Protein AF-A0A2T6KPU6-F1 (afdb_monomer)

InterPro domains:
  IPR016181 Acyl-CoA N-acyltransferase [SSF55729] (35-115)
  IPR051908 Ribosomal-protein N-acetyltransferase [PTHR43441] (16-116)

Secondary structure (DSSP, 8-state):
--EE-TTS-EE----TT---PPPPPS--EE-SSEEEEE--GGGHHHHHHHHTT-TT-GGGTT-SS---SSHHHHHHHHHHHHT-SS-EEEEEEETTTTEEEEEEEE-S-BGGGTB-

Structure (mmCIF, N/CA/C/O backbone):
data_AF-A0A2T6KPU6-F1
#
_entry.id   AF-A0A2T6KPU6-F1
#
loop_
_atom_site.group_PDB
_atom_site.id
_atom_site.type_symbol
_atom_site.label_atom_id
_atom_site.label_alt_id
_atom_site.label_comp_id
_atom_site.label_asym_id
_atom_site.label_entity_id
_atom_site.label_seq_id
_atom_site.pdbx_PDB_ins_code
_atom_site.Cartn_x
_atom_site.Cartn_y
_atom_site.Cartn_z
_atom_site.occupancy
_atom_site.B_iso_or_equiv
_atom_site.auth_seq_id
_atom_site.auth_comp_id
_atom_site.auth_asym_id
_atom_site.auth_atom_id
_atom_site.pdbx_PDB_model_num
ATOM 1 N N . MET A 1 1 ? 34.411 -6.968 -26.915 1.00 72.06 1 MET A N 1
ATOM 2 C CA . MET A 1 1 ? 35.001 -5.615 -27.021 1.00 72.06 1 MET A CA 1
ATOM 3 C C . MET A 1 1 ? 34.276 -4.695 -26.055 1.00 72.06 1 MET A C 1
ATOM 5 O O . MET A 1 1 ? 33.052 -4.666 -26.085 1.00 72.06 1 MET A O 1
ATOM 9 N N . THR A 1 2 ? 35.011 -4.000 -25.190 1.00 83.81 2 THR A N 1
ATOM 10 C CA . THR A 1 2 ? 34.462 -3.014 -24.245 1.00 83.81 2 THR A CA 1
ATOM 11 C C . THR A 1 2 ? 33.993 -1.780 -25.013 1.00 83.81 2 THR A C 1
ATOM 13 O O . THR A 1 2 ? 34.743 -1.245 -25.828 1.00 83.81 2 THR A O 1
ATOM 16 N N . ARG A 1 3 ? 32.748 -1.348 -24.797 1.00 90.94 3 ARG A N 1
ATOM 17 C CA . ARG A 1 3 ? 32.214 -0.099 -25.363 1.00 90.94 3 ARG A CA 1
ATOM 18 C C . ARG A 1 3 ? 32.484 1.045 -24.389 1.00 90.94 3 ARG A C 1
ATOM 20 O O . ARG A 1 3 ? 32.644 0.790 -23.202 1.00 90.94 3 ARG A O 1
ATOM 27 N N . TYR A 1 4 ? 32.500 2.286 -24.870 1.00 94.50 4 TYR A N 1
ATOM 28 C CA . TYR A 1 4 ? 32.707 3.474 -24.036 1.00 94.50 4 TYR A CA 1
ATOM 29 C C . TYR A 1 4 ? 31.602 4.511 -24.273 1.00 94.50 4 TYR A C 1
ATOM 31 O O . TYR A 1 4 ? 31.092 4.624 -25.390 1.00 94.50 4 TYR A O 1
ATOM 39 N N . ASN A 1 5 ? 31.205 5.245 -23.231 1.00 93.44 5 ASN A N 1
ATOM 40 C CA . ASN A 1 5 ? 30.281 6.378 -23.355 1.00 93.44 5 ASN A CA 1
ATOM 41 C C . ASN A 1 5 ? 31.001 7.649 -23.858 1.00 93.44 5 ASN A C 1
ATOM 43 O O . ASN A 1 5 ? 32.206 7.639 -24.116 1.00 93.44 5 ASN A O 1
ATOM 47 N N . ARG A 1 6 ? 30.272 8.768 -23.992 1.00 95.56 6 ARG A N 1
ATOM 48 C CA . ARG A 1 6 ? 30.829 10.049 -24.482 1.00 95.56 6 ARG A CA 1
ATOM 49 C C . ARG A 1 6 ? 31.923 10.626 -23.575 1.00 95.56 6 ARG A C 1
ATOM 51 O O . ARG A 1 6 ? 32.713 11.440 -24.031 1.00 95.56 6 ARG A O 1
ATOM 58 N N . GLN A 1 7 ? 31.962 10.207 -22.315 1.00 96.44 7 GLN A N 1
ATOM 59 C CA . GLN A 1 7 ? 32.941 10.605 -21.310 1.00 96.44 7 GLN A CA 1
ATOM 60 C C . GLN A 1 7 ? 34.158 9.663 -21.263 1.00 96.44 7 GLN A C 1
ATOM 62 O O . GLN A 1 7 ? 35.013 9.819 -20.398 1.00 96.44 7 GLN A O 1
ATOM 67 N N . GLY A 1 8 ? 34.247 8.672 -22.159 1.00 95.44 8 GLY A N 1
ATOM 68 C CA . GLY A 1 8 ? 35.358 7.718 -22.192 1.00 95.44 8 GLY A CA 1
ATOM 69 C C . GLY A 1 8 ? 35.313 6.665 -21.080 1.00 95.44 8 GLY A C 1
ATOM 70 O O . GLY A 1 8 ? 36.333 6.045 -20.790 1.00 95.44 8 GLY A O 1
ATOM 71 N N . GLN A 1 9 ? 34.154 6.435 -20.456 1.00 96.75 9 GLN A N 1
ATOM 72 C CA . GLN A 1 9 ? 33.981 5.420 -19.411 1.00 96.75 9 GLN A CA 1
ATOM 73 C C . GLN A 1 9 ? 33.499 4.097 -20.021 1.00 96.75 9 GLN A C 1
ATOM 75 O O . GLN A 1 9 ? 32.643 4.135 -20.912 1.00 96.75 9 GLN A O 1
ATOM 80 N N . PRO A 1 10 ? 34.014 2.936 -19.573 1.00 95.69 10 PRO A N 1
ATOM 81 C CA . PRO A 1 10 ? 33.589 1.647 -20.100 1.00 95.69 10 PRO A CA 1
ATOM 82 C C . PRO A 1 10 ? 32.119 1.385 -19.756 1.00 95.69 10 PRO A C 1
ATOM 84 O O . PRO A 1 10 ? 31.690 1.586 -18.623 1.00 95.69 10 PRO A O 1
ATOM 87 N N . ILE A 1 11 ? 31.352 0.913 -20.734 1.00 92.69 11 ILE A N 1
ATOM 88 C CA . ILE A 1 11 ? 29.950 0.519 -20.585 1.00 92.69 11 ILE A CA 1
ATOM 89 C C . ILE A 1 11 ? 29.762 -0.942 -20.989 1.00 92.69 11 ILE A C 1
ATOM 91 O O . ILE A 1 11 ? 30.489 -1.480 -21.833 1.00 92.69 11 ILE A O 1
ATOM 95 N N . GLY A 1 12 ? 28.771 -1.577 -20.363 1.00 90.69 12 GLY A N 1
ATOM 96 C CA . GLY A 1 12 ? 28.431 -2.972 -20.604 1.00 90.69 12 GLY A CA 1
ATOM 97 C C . GLY A 1 12 ? 27.907 -3.243 -22.021 1.00 90.69 12 GLY A C 1
ATOM 98 O O . GLY A 1 12 ? 27.702 -2.322 -22.824 1.00 90.69 12 GLY A O 1
ATOM 99 N N . PRO A 1 13 ? 27.686 -4.526 -22.348 1.00 90.69 13 PRO A N 1
ATOM 100 C CA . PRO A 1 13 ? 27.016 -4.921 -23.580 1.00 90.69 13 PRO A CA 1
ATOM 101 C C . PRO A 1 13 ? 25.655 -4.231 -23.725 1.00 90.69 13 PRO A C 1
ATOM 103 O O . PRO A 1 13 ? 24.972 -3.967 -22.738 1.00 90.69 13 PRO A O 1
ATOM 106 N N . ALA A 1 14 ? 25.251 -3.945 -24.963 1.00 89.25 14 ALA A N 1
ATOM 107 C CA . ALA A 1 14 ? 23.901 -3.457 -25.215 1.00 89.25 14 ALA A CA 1
ATOM 108 C C . ALA A 1 14 ? 22.881 -4.568 -24.928 1.00 89.25 14 ALA A C 1
ATOM 110 O O . ALA A 1 14 ? 23.085 -5.708 -25.347 1.00 89.25 14 ALA A O 1
ATOM 111 N N . VAL A 1 15 ? 21.767 -4.218 -24.286 1.00 90.06 15 VAL A N 1
ATOM 112 C CA . VAL A 1 15 ? 20.594 -5.095 -24.202 1.00 90.06 15 VAL A CA 1
ATOM 113 C C . VA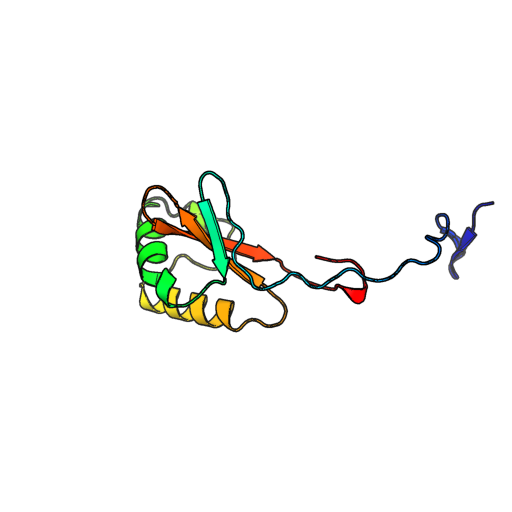L A 1 15 ? 19.796 -4.898 -25.489 1.00 90.06 15 VAL A C 1
ATOM 115 O O . VAL A 1 15 ? 19.047 -3.933 -25.636 1.00 90.06 15 VAL A O 1
ATOM 118 N N . ALA A 1 16 ? 20.056 -5.749 -26.482 1.00 92.06 16 ALA A N 1
ATOM 119 C CA . ALA A 1 16 ? 19.397 -5.654 -27.780 1.00 92.06 16 ALA A CA 1
ATOM 120 C C . ALA A 1 16 ? 17.882 -5.862 -27.635 1.00 92.06 16 ALA A C 1
ATOM 122 O O . ALA A 1 16 ? 17.448 -6.734 -26.888 1.00 92.06 16 ALA A O 1
ATOM 123 N N . ASN A 1 17 ? 17.098 -5.074 -28.377 1.00 92.69 17 ASN A N 1
ATOM 124 C CA . ASN A 1 17 ? 15.630 -5.107 -28.373 1.00 92.69 17 ASN A CA 1
ATOM 125 C C . ASN A 1 17 ? 14.989 -4.864 -26.994 1.00 92.69 17 ASN A C 1
ATOM 127 O O . ASN A 1 17 ? 13.860 -5.289 -26.769 1.00 92.69 17 ASN A O 1
ATOM 131 N N . TRP A 1 18 ? 15.694 -4.192 -26.077 1.00 92.75 18 TRP A N 1
ATOM 132 C CA . TRP A 1 18 ? 15.093 -3.754 -24.821 1.00 92.75 18 TRP A CA 1
ATOM 133 C C . TRP A 1 18 ? 13.934 -2.787 -25.083 1.00 92.75 18 TRP A C 1
ATOM 135 O O . TRP A 1 18 ? 14.076 -1.823 -25.840 1.00 92.75 18 TRP A O 1
ATOM 145 N N . SER A 1 19 ? 12.819 -3.030 -24.407 1.00 92.62 19 SER A N 1
ATOM 146 C CA . SER A 1 19 ? 11.674 -2.133 -24.298 1.00 92.62 19 SER A CA 1
ATOM 147 C C . SER A 1 19 ? 11.318 -1.963 -22.824 1.00 92.62 19 SER A C 1
ATOM 149 O O . SER A 1 19 ? 11.773 -2.740 -21.986 1.00 92.62 19 SER A O 1
ATOM 151 N N . GLY A 1 20 ? 10.487 -0.971 -22.507 1.00 93.69 20 GLY A N 1
ATOM 152 C CA . GLY A 1 20 ? 9.885 -0.855 -21.180 1.00 93.69 20 GLY A CA 1
ATOM 153 C C . GLY A 1 20 ? 9.081 -2.100 -20.775 1.00 93.69 20 GLY A C 1
ATOM 154 O O . GLY A 1 20 ? 8.914 -3.044 -21.554 1.00 93.69 20 GLY A O 1
ATOM 155 N N . CYS A 1 21 ? 8.573 -2.092 -19.549 1.00 93.88 21 CYS A N 1
ATOM 156 C CA . CYS A 1 21 ? 7.708 -3.133 -19.011 1.00 93.88 21 CYS A CA 1
ATOM 157 C C . CYS A 1 21 ? 6.227 -2.738 -19.090 1.00 93.88 21 CYS A C 1
ATOM 159 O O . CYS A 1 21 ? 5.870 -1.591 -19.363 1.00 93.88 21 CYS A O 1
ATOM 161 N N . GLU A 1 22 ? 5.356 -3.706 -18.821 1.00 92.44 22 GLU A N 1
ATOM 162 C CA . GLU A 1 22 ? 3.925 -3.453 -18.681 1.00 92.44 22 GLU A CA 1
ATOM 163 C C . GLU A 1 22 ? 3.627 -2.650 -17.406 1.00 92.44 22 GLU A C 1
ATOM 165 O O . GLU A 1 22 ? 4.348 -2.727 -16.408 1.00 92.44 22 GLU A O 1
ATOM 170 N N . THR A 1 23 ? 2.544 -1.873 -17.438 1.00 89.44 23 THR A N 1
ATOM 171 C CA . THR A 1 23 ? 2.020 -1.186 -16.254 1.00 89.44 23 THR A CA 1
ATOM 172 C C . THR A 1 23 ? 1.410 -2.193 -15.288 1.00 89.44 23 THR A C 1
ATOM 174 O O . THR A 1 23 ? 0.666 -3.079 -15.711 1.00 89.44 23 THR A O 1
ATOM 177 N N . ILE A 1 24 ? 1.628 -2.003 -13.987 1.00 90.06 24 ILE A N 1
ATOM 178 C CA . ILE A 1 24 ? 0.969 -2.819 -12.964 1.00 90.06 24 ILE A CA 1
ATOM 179 C C . ILE A 1 24 ? -0.546 -2.541 -12.983 1.00 90.06 24 ILE A C 1
ATOM 181 O O . ILE A 1 24 ? -0.955 -1.378 -12.891 1.00 90.06 24 ILE A O 1
ATOM 185 N N . PRO A 1 25 ? -1.402 -3.573 -13.083 1.00 91.31 25 PRO A N 1
ATOM 186 C CA . PRO A 1 25 ? -2.845 -3.385 -13.063 1.00 91.31 25 PRO A CA 1
ATOM 187 C C . PRO A 1 25 ? -3.354 -3.036 -11.656 1.00 91.31 25 PRO A C 1
ATOM 189 O O . PRO A 1 25 ? -2.917 -3.598 -10.651 1.00 91.31 25 PRO A O 1
ATOM 192 N N . ARG A 1 26 ? -4.363 -2.157 -11.583 1.00 92.56 26 ARG A N 1
ATOM 193 C CA . ARG A 1 26 ? -5.134 -1.875 -10.356 1.00 92.56 26 ARG A CA 1
ATOM 194 C C . ARG A 1 26 ? -6.182 -2.968 -10.110 1.00 92.56 26 ARG A C 1
ATOM 196 O O . ARG A 1 26 ? -7.381 -2.713 -10.162 1.00 92.56 26 ARG A O 1
ATOM 203 N N . THR A 1 27 ? -5.741 -4.205 -9.894 1.00 95.50 27 THR A N 1
ATOM 204 C CA . THR A 1 27 ? -6.633 -5.363 -9.706 1.00 95.50 27 THR A CA 1
ATOM 205 C C . THR A 1 27 ? -6.288 -6.157 -8.450 1.00 95.50 27 THR A C 1
ATOM 207 O O . THR A 1 27 ? -5.112 -6.228 -8.095 1.00 95.50 27 THR A O 1
ATOM 210 N N . PRO A 1 28 ? -7.272 -6.810 -7.803 1.00 97.75 28 PRO A N 1
ATOM 211 C CA . PRO A 1 28 ? -7.020 -7.669 -6.651 1.00 97.75 28 PRO A CA 1
ATOM 212 C C . PRO A 1 28 ? -6.009 -8.788 -6.929 1.00 97.75 28 PRO A C 1
ATOM 214 O O . PRO A 1 28 ? -6.153 -9.545 -7.889 1.00 97.75 28 PRO A O 1
ATOM 217 N N . MET A 1 29 ? -5.044 -8.950 -6.028 1.00 97.69 29 MET A N 1
ATOM 218 C CA . MET A 1 29 ? -4.138 -10.093 -5.959 1.00 97.69 29 MET A CA 1
ATOM 219 C C . MET A 1 29 ? -4.631 -11.047 -4.871 1.00 97.69 29 MET A C 1
ATOM 221 O O . MET A 1 29 ? -4.723 -10.669 -3.702 1.00 97.69 29 MET A O 1
ATOM 225 N N . ARG A 1 30 ? -4.973 -12.284 -5.250 1.00 98.19 30 ARG A N 1
ATOM 226 C CA . ARG A 1 30 ? -5.548 -13.268 -4.326 1.00 98.19 30 ARG A CA 1
ATOM 227 C C . ARG A 1 30 ? -4.474 -14.198 -3.769 1.00 98.19 30 ARG A C 1
ATOM 229 O O . ARG A 1 30 ? -3.875 -14.959 -4.525 1.00 98.19 30 ARG A O 1
ATOM 236 N N . GLY A 1 31 ? -4.229 -14.133 -2.462 1.00 97.56 31 GLY A N 1
ATOM 237 C CA . GLY A 1 31 ? -3.195 -14.922 -1.785 1.00 97.56 31 GLY A CA 1
ATOM 238 C C . GLY A 1 31 ? -3.753 -16.118 -1.013 1.00 97.56 31 GLY A C 1
ATOM 239 O O . GLY A 1 31 ? -4.945 -16.408 -1.046 1.00 97.56 31 GLY A O 1
ATOM 240 N N . ALA A 1 32 ? -2.893 -16.846 -0.300 1.00 97.94 32 ALA A N 1
ATOM 241 C CA . ALA A 1 32 ? -3.332 -17.952 0.561 1.00 97.94 32 ALA A CA 1
ATOM 242 C C . ALA A 1 32 ? -3.843 -17.472 1.932 1.00 97.94 32 ALA A C 1
ATOM 244 O O . ALA A 1 32 ? -4.773 -18.058 2.474 1.00 97.94 32 ALA A O 1
ATOM 245 N N . ILE A 1 33 ? -3.236 -16.411 2.474 1.00 97.94 33 ILE A N 1
ATOM 246 C CA . ILE A 1 33 ? -3.471 -15.921 3.846 1.00 97.94 33 ILE A CA 1
ATOM 247 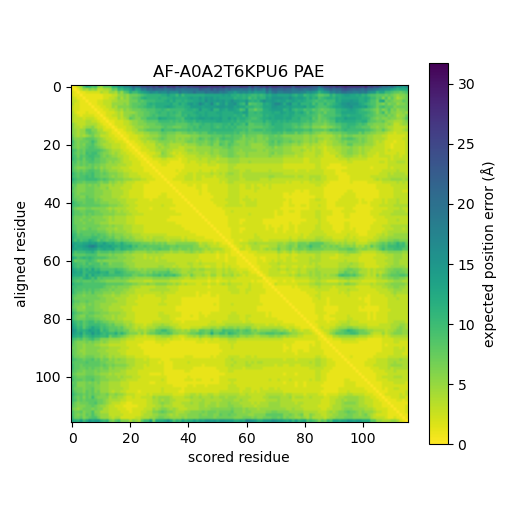C C . ILE A 1 33 ? -4.133 -14.539 3.837 1.00 97.94 33 ILE A C 1
ATOM 249 O O . ILE A 1 33 ? -5.005 -14.261 4.650 1.00 97.94 33 ILE A O 1
ATOM 253 N N . CYS A 1 34 ? -3.759 -13.692 2.885 1.00 98.19 34 CYS A N 1
ATOM 254 C CA . CYS A 1 34 ? -4.356 -12.385 2.676 1.00 98.19 34 CYS A CA 1
ATOM 255 C C . CYS A 1 34 ? -4.663 -12.179 1.194 1.00 98.19 34 CYS A C 1
ATOM 257 O O . CYS A 1 34 ? -4.103 -12.861 0.331 1.00 98.19 34 CYS A O 1
ATOM 259 N N . ASP A 1 35 ? -5.544 -11.230 0.916 1.00 98.56 35 ASP A N 1
ATOM 260 C CA . ASP A 1 35 ? -5.702 -10.641 -0.405 1.00 98.56 35 ASP A CA 1
ATOM 261 C C . ASP A 1 35 ? -5.141 -9.220 -0.391 1.00 98.56 35 ASP A C 1
ATOM 263 O O . ASP A 1 35 ? -5.173 -8.532 0.626 1.00 98.56 35 ASP A O 1
ATOM 267 N N . VAL A 1 36 ? -4.613 -8.775 -1.526 1.00 98.31 36 VAL A N 1
ATOM 268 C CA . VAL A 1 36 ? -4.133 -7.405 -1.702 1.00 98.31 36 VAL A CA 1
ATOM 269 C C . VAL A 1 36 ? -5.025 -6.749 -2.742 1.00 98.31 36 VAL A C 1
ATOM 271 O O . VAL A 1 36 ? -4.999 -7.121 -3.915 1.00 98.31 36 VAL A O 1
ATOM 274 N N . VAL A 1 37 ? -5.874 -5.827 -2.303 1.00 98.38 37 VAL A N 1
ATOM 275 C CA . VAL A 1 37 ? -6.934 -5.219 -3.124 1.00 98.38 37 VAL A CA 1
ATOM 276 C C . VAL A 1 37 ? -6.670 -3.727 -3.307 1.00 98.38 37 VAL A C 1
ATOM 278 O O . VAL A 1 37 ? -6.015 -3.140 -2.446 1.00 98.38 37 VAL A O 1
ATOM 281 N N . PRO A 1 38 ? -7.114 -3.099 -4.414 1.00 97.69 38 PRO A N 1
ATOM 282 C CA . PRO A 1 38 ? -6.984 -1.653 -4.582 1.00 97.69 38 PRO A CA 1
ATOM 283 C C . PRO A 1 38 ? -7.471 -0.909 -3.337 1.00 97.69 38 PRO A C 1
ATOM 285 O O . PRO A 1 38 ? -8.502 -1.264 -2.769 1.00 97.69 38 PRO A O 1
ATOM 288 N N . LEU A 1 39 ? -6.691 0.063 -2.866 1.00 98.38 39 LEU A N 1
ATOM 289 C CA . LEU A 1 39 ? -7.056 0.824 -1.679 1.00 98.38 39 LEU A CA 1
ATOM 290 C C . LEU A 1 39 ? -8.264 1.723 -1.993 1.00 98.38 39 LEU A C 1
ATOM 292 O O . LEU A 1 39 ? -8.281 2.412 -3.007 1.00 98.38 39 LEU A O 1
ATOM 296 N N . GLU A 1 40 ? -9.243 1.737 -1.094 1.00 97.44 40 GLU A N 1
ATOM 297 C CA . GLU A 1 40 ? -10.477 2.515 -1.173 1.00 97.44 40 GLU A CA 1
ATOM 298 C C . GLU A 1 40 ? -10.792 3.104 0.217 1.00 97.44 40 GLU A C 1
ATOM 300 O O . GLU A 1 40 ? -10.418 2.491 1.225 1.00 97.44 40 GLU A O 1
ATOM 305 N N . PRO A 1 41 ? -11.508 4.245 0.304 1.00 97.62 41 PRO A N 1
ATOM 306 C CA . PRO A 1 41 ? -11.894 4.869 1.579 1.00 97.62 41 PRO A CA 1
ATOM 307 C C . PRO A 1 41 ? -12.718 3.964 2.505 1.00 97.62 41 PRO A C 1
ATOM 309 O O . PRO A 1 41 ? -12.697 4.122 3.721 1.00 97.62 41 PRO A O 1
ATOM 312 N N . SER A 1 42 ? -13.420 2.975 1.948 1.00 97.50 42 SER A N 1
ATOM 313 C CA . SER A 1 42 ? -14.172 1.970 2.711 1.00 97.50 42 SER A CA 1
ATOM 314 C C . SER A 1 42 ? -13.292 1.137 3.655 1.00 97.50 42 SER A C 1
ATOM 316 O O . SER A 1 42 ? -13.797 0.614 4.644 1.00 97.50 42 SER A O 1
ATOM 318 N N . HIS A 1 43 ? -11.982 1.042 3.403 1.00 98.38 43 HIS A N 1
ATOM 319 C CA . HIS A 1 43 ? -11.049 0.296 4.253 1.00 98.38 43 HIS A CA 1
ATOM 320 C C . HIS A 1 43 ? -10.606 1.066 5.506 1.00 98.38 43 HIS A C 1
ATOM 322 O O . HIS A 1 43 ? -9.948 0.494 6.375 1.00 98.38 43 HIS A O 1
ATOM 328 N N . SER A 1 44 ? -10.907 2.363 5.609 1.00 97.94 44 SER A N 1
ATOM 329 C CA . SER A 1 44 ? -10.352 3.224 6.657 1.00 97.94 44 SER A CA 1
ATOM 330 C C . SER A 1 44 ? -10.761 2.812 8.069 1.00 97.94 44 SER A C 1
ATOM 332 O O . SER A 1 44 ? -9.953 2.944 8.985 1.00 97.94 44 SER A O 1
ATOM 334 N N . ASP A 1 45 ? -11.963 2.274 8.256 1.00 98.06 45 ASP A N 1
ATOM 335 C CA . ASP A 1 45 ? -12.467 1.860 9.570 1.00 98.06 45 ASP A CA 1
ATOM 336 C C . ASP A 1 45 ? -11.662 0.682 10.127 1.00 98.06 45 ASP A C 1
ATOM 338 O O . ASP A 1 45 ? -11.167 0.729 11.258 1.00 98.06 45 ASP A O 1
ATOM 342 N N . ASP A 1 46 ? -11.468 -0.345 9.300 1.00 98.50 46 ASP A N 1
ATOM 343 C CA . ASP A 1 46 ? -10.669 -1.517 9.647 1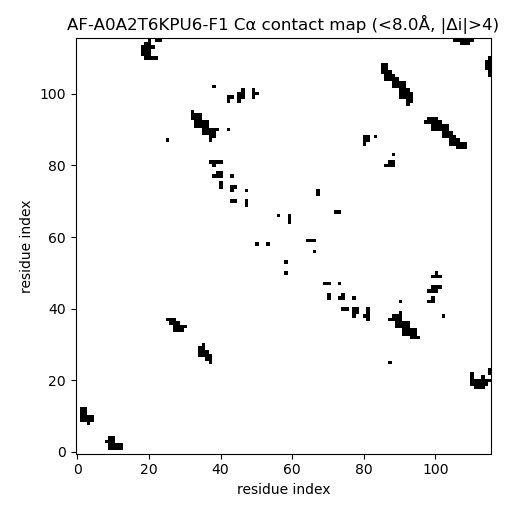.00 98.50 46 ASP A CA 1
ATOM 344 C C . ASP A 1 46 ? -9.199 -1.146 9.855 1.00 98.50 46 ASP A C 1
ATOM 346 O O . ASP A 1 46 ? -8.596 -1.556 10.849 1.00 98.50 46 ASP A O 1
ATOM 350 N N . LEU A 1 47 ? -8.638 -0.308 8.975 1.00 98.25 47 LEU A N 1
ATOM 351 C CA . LEU A 1 47 ? -7.257 0.158 9.092 1.00 98.25 47 LEU A CA 1
ATOM 352 C C . LEU A 1 47 ? -7.040 0.970 10.373 1.00 98.25 47 LEU A C 1
ATOM 354 O O . LEU A 1 47 ? -6.035 0.779 11.057 1.00 98.25 47 LEU A O 1
ATOM 358 N N . PHE A 1 48 ? -7.980 1.848 10.733 1.00 97.56 48 PHE A N 1
ATOM 359 C CA . PHE A 1 48 ? -7.891 2.629 11.965 1.00 97.56 48 PHE A CA 1
ATOM 360 C C . PHE A 1 48 ? -7.919 1.716 13.193 1.00 97.56 48 PHE A C 1
ATOM 362 O O . PHE A 1 48 ? -7.087 1.861 14.091 1.00 97.56 48 PHE A O 1
ATOM 369 N N . ALA A 1 49 ? -8.827 0.735 13.207 1.00 97.12 49 ALA A N 1
ATOM 370 C CA . ALA A 1 49 ? -8.900 -0.261 14.270 1.00 97.12 49 ALA A CA 1
ATOM 371 C C . ALA A 1 49 ? -7.622 -1.115 14.356 1.00 97.12 49 ALA A C 1
ATOM 373 O O . ALA A 1 49 ? -7.139 -1.375 15.457 1.00 97.12 49 ALA A O 1
ATOM 374 N N . ALA A 1 50 ? -7.048 -1.513 13.217 1.00 97.12 50 ALA A N 1
ATOM 375 C CA . ALA A 1 50 ? -5.806 -2.279 13.158 1.00 97.12 50 ALA A CA 1
ATOM 376 C C . ALA A 1 50 ? -4.610 -1.474 13.690 1.00 97.12 50 ALA A C 1
ATOM 378 O O . ALA A 1 50 ? -3.826 -1.983 14.489 1.00 97.12 50 ALA A O 1
ATOM 379 N N . TYR A 1 51 ? -4.485 -0.202 13.307 1.00 96.38 51 TYR A N 1
ATOM 380 C CA . TYR A 1 51 ? -3.391 0.661 13.758 1.00 96.38 51 TYR A CA 1
ATOM 381 C C . TYR A 1 51 ? -3.499 1.057 15.231 1.00 96.38 51 TYR A C 1
ATOM 383 O O . TYR A 1 51 ? -2.472 1.240 15.883 1.00 96.38 51 TYR A O 1
ATOM 391 N N . ALA A 1 52 ? -4.712 1.122 15.785 1.00 94.75 52 ALA A N 1
ATOM 392 C CA . ALA A 1 52 ? -4.925 1.367 17.209 1.00 94.75 52 ALA A CA 1
ATOM 393 C C . ALA A 1 52 ? -4.384 0.240 18.116 1.00 94.75 52 ALA A C 1
ATOM 395 O O . ALA A 1 52 ? -4.216 0.455 19.317 1.00 94.75 52 ALA A O 1
ATOM 396 N N . LEU A 1 53 ? -4.087 -0.947 17.564 1.00 94.44 53 LEU A N 1
ATOM 397 C CA . LEU A 1 53 ? -3.455 -2.041 18.311 1.00 94.44 53 LEU A CA 1
ATOM 398 C C . LEU A 1 53 ? -2.003 -1.724 18.703 1.00 94.44 53 LEU A C 1
ATOM 400 O O . LEU A 1 53 ? -1.498 -2.295 19.671 1.00 94.44 53 LEU A O 1
ATOM 404 N N . ASP A 1 54 ? -1.333 -0.810 17.993 1.00 93.62 54 ASP A N 1
ATOM 405 C CA . ASP A 1 54 ? -0.012 -0.322 18.385 1.00 93.62 54 ASP A CA 1
ATOM 406 C C . ASP A 1 54 ? -0.124 0.771 19.456 1.00 93.62 54 ASP A C 1
ATOM 408 O O . ASP A 1 54 ? -0.163 1.970 19.178 1.00 93.62 54 ASP A O 1
ATOM 412 N N . THR A 1 55 ? -0.106 0.354 20.720 1.00 90.94 55 THR A N 1
ATOM 413 C CA . THR A 1 55 ? -0.103 1.273 21.869 1.00 90.94 55 THR A CA 1
ATOM 414 C C . THR A 1 55 ? 1.249 1.953 22.102 1.00 90.94 55 THR A C 1
ATOM 416 O O . THR A 1 55 ? 1.335 2.908 22.873 1.00 90.94 55 THR A O 1
ATOM 419 N N . SER A 1 56 ? 2.312 1.476 21.447 1.00 91.75 56 SER A N 1
ATOM 420 C CA . SER A 1 56 ? 3.682 1.970 21.613 1.00 91.75 56 SER A CA 1
ATOM 421 C C . SER A 1 56 ? 4.082 3.033 20.587 1.00 91.75 56 SER A C 1
ATOM 423 O O . SER A 1 56 ? 5.136 3.650 20.736 1.00 91.75 56 SER A O 1
ATOM 425 N N . SER A 1 57 ? 3.250 3.257 19.561 1.00 86.88 57 SER A N 1
ATOM 426 C CA . SER A 1 57 ? 3.528 4.132 18.408 1.00 86.88 57 SER A CA 1
ATOM 427 C C . SER A 1 57 ? 4.774 3.742 17.595 1.00 86.88 57 SER A C 1
ATOM 429 O O . SER A 1 57 ? 5.262 4.532 16.782 1.00 86.88 57 SER A O 1
ATOM 431 N N . GLN A 1 58 ? 5.298 2.526 17.778 1.00 93.56 58 GLN A N 1
ATOM 432 C CA . GLN A 1 58 ? 6.481 2.043 17.066 1.00 93.56 58 GLN A CA 1
ATOM 433 C C . GLN A 1 58 ? 6.223 1.845 15.570 1.00 93.56 58 GLN A C 1
ATOM 435 O O . GLN A 1 58 ? 7.140 2.066 14.778 1.00 93.56 58 GLN A O 1
ATOM 440 N N . LEU A 1 59 ? 4.985 1.525 15.176 1.00 93.94 59 LEU A N 1
ATOM 441 C CA . LEU A 1 59 ? 4.564 1.342 13.783 1.00 93.94 59 LEU A CA 1
ATOM 442 C C . LEU A 1 59 ? 4.945 2.539 12.900 1.00 93.94 59 LEU A C 1
ATOM 444 O O . LEU A 1 59 ? 5.292 2.378 11.732 1.00 93.94 59 LEU A O 1
ATOM 448 N N . TRP A 1 60 ? 4.929 3.741 13.476 1.00 94.69 60 TRP A N 1
ATOM 449 C CA . TRP A 1 60 ? 5.121 4.997 12.754 1.00 94.69 60 TRP A CA 1
ATOM 450 C C . TRP A 1 60 ? 6.543 5.553 12.841 1.00 94.69 60 TRP A C 1
ATOM 452 O O . TRP A 1 60 ? 6.839 6.553 12.196 1.00 94.69 60 TRP A O 1
ATOM 462 N N . THR A 1 61 ? 7.447 4.905 13.586 1.00 96.19 61 THR A N 1
ATOM 463 C CA . THR A 1 61 ? 8.794 5.435 13.899 1.00 96.19 61 THR A CA 1
ATOM 464 C C . THR A 1 61 ? 9.603 5.817 12.654 1.00 96.19 61 THR A C 1
ATOM 466 O O . THR A 1 61 ? 10.384 6.766 12.691 1.00 96.19 61 THR A O 1
ATOM 469 N N . TYR A 1 62 ? 9.407 5.100 11.545 1.00 95.19 62 TYR A N 1
ATOM 470 C CA . TYR A 1 62 ? 10.121 5.326 10.284 1.00 95.19 62 TYR A CA 1
ATOM 471 C C . TYR A 1 62 ? 9.198 5.678 9.114 1.00 95.19 62 TYR A C 1
ATOM 473 O O . TYR A 1 62 ? 9.639 5.708 7.965 1.00 95.19 62 TYR A O 1
ATOM 481 N N . MET A 1 63 ? 7.921 5.941 9.390 1.00 93.62 63 MET A N 1
ATOM 482 C CA . MET A 1 63 ? 6.945 6.278 8.362 1.00 93.62 63 MET A CA 1
ATOM 483 C C . MET A 1 63 ? 6.896 7.791 8.157 1.00 93.62 63 MET A C 1
ATOM 485 O O . MET A 1 63 ? 6.949 8.576 9.096 1.00 93.62 63 MET A O 1
ATOM 489 N N . THR A 1 64 ? 6.770 8.219 6.901 1.00 89.69 64 THR A N 1
ATOM 490 C CA . THR A 1 64 ? 6.618 9.642 6.541 1.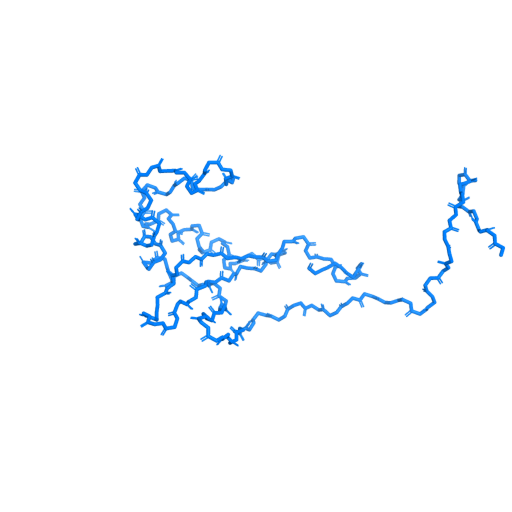00 89.69 64 THR A CA 1
ATOM 491 C C . THR A 1 64 ? 5.197 10.168 6.761 1.00 89.69 64 THR A C 1
ATOM 493 O O . THR A 1 64 ? 4.935 11.358 6.580 1.00 89.69 64 THR A O 1
ATOM 496 N N . L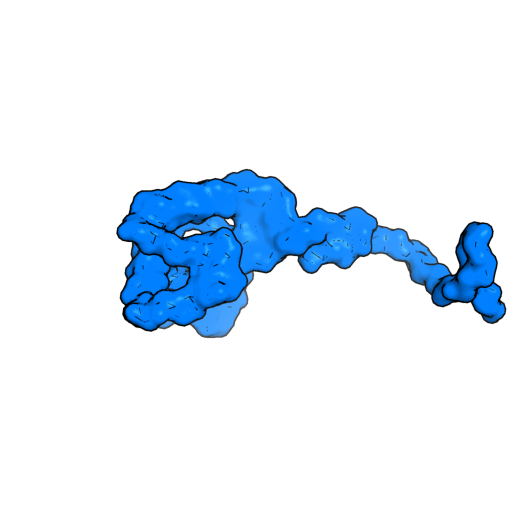YS A 1 65 ? 4.270 9.272 7.107 1.00 90.06 65 LYS A N 1
ATOM 497 C CA . LYS A 1 65 ? 2.855 9.520 7.376 1.00 90.06 65 LYS A CA 1
ATOM 498 C C . LYS A 1 65 ? 2.462 8.811 8.667 1.00 90.06 65 LYS A C 1
ATOM 500 O O . LYS A 1 65 ? 3.122 7.854 9.064 1.00 90.06 65 LYS A O 1
ATOM 505 N N . GLY A 1 66 ? 1.369 9.274 9.267 1.00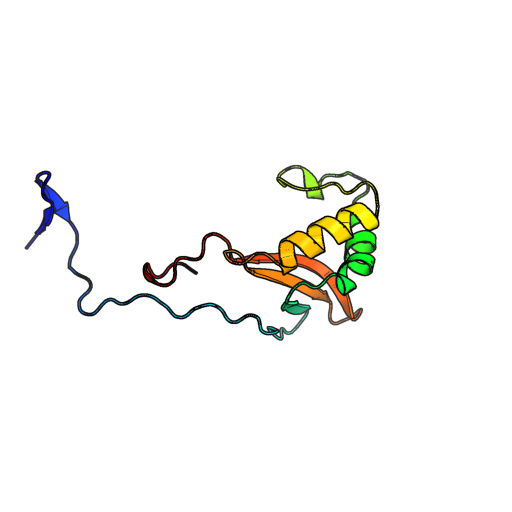 90.00 66 GLY A N 1
ATOM 506 C CA . GLY A 1 66 ? 0.919 8.832 10.580 1.00 90.00 66 GLY A CA 1
ATOM 507 C C . GLY A 1 66 ? 1.808 9.345 11.730 1.00 90.00 66 GLY A C 1
ATOM 508 O O . GLY A 1 66 ? 2.760 10.091 11.488 1.00 90.00 66 GLY A O 1
ATOM 509 N N . PRO A 1 67 ? 1.497 8.968 12.982 1.00 93.81 67 PRO A N 1
ATOM 510 C CA . PRO A 1 67 ? 0.240 8.339 13.394 1.00 93.81 67 PRO A CA 1
ATOM 511 C C . PRO A 1 67 ? -0.970 9.230 13.078 1.00 93.81 67 PRO A C 1
ATOM 513 O O . PRO A 1 67 ? -0.847 10.448 12.953 1.00 93.81 67 PRO A O 1
ATOM 516 N N . PHE A 1 68 ? -2.146 8.624 12.941 1.00 93.81 68 PHE A N 1
ATOM 517 C CA . PHE A 1 68 ? -3.394 9.351 12.703 1.00 93.81 68 PHE A CA 1
ATOM 518 C C . PHE A 1 68 ? -4.126 9.563 14.027 1.00 93.81 68 PHE A C 1
ATOM 520 O O . PHE A 1 68 ? -4.332 8.611 14.777 1.00 93.81 68 PHE A O 1
ATOM 527 N N . ALA A 1 69 ? -4.528 10.802 14.322 1.00 91.44 69 ALA A N 1
ATOM 528 C CA . ALA A 1 69 ? -5.195 11.129 15.586 1.00 91.44 69 ALA A CA 1
ATOM 529 C C . ALA A 1 69 ? -6.696 10.792 15.575 1.00 91.44 69 ALA A C 1
ATOM 531 O O . ALA A 1 69 ? -7.331 10.745 16.628 1.00 91.44 69 ALA A O 1
ATOM 532 N N . SER A 1 70 ? -7.277 10.580 14.393 1.00 95.38 70 SER A N 1
ATOM 533 C CA . SER A 1 70 ? -8.677 10.203 14.227 1.00 95.38 70 SER A CA 1
ATOM 534 C C . SER A 1 70 ? -8.889 9.360 12.973 1.00 95.38 70 SER A C 1
ATOM 536 O O . SER A 1 70 ? -8.104 9.411 12.024 1.00 95.38 70 SER A O 1
ATOM 538 N N . GLN A 1 71 ? -10.001 8.627 12.960 1.00 95.94 71 GLN A N 1
ATOM 539 C CA . GLN A 1 71 ? -10.472 7.875 11.799 1.00 95.94 71 GLN A CA 1
ATOM 540 C C . GLN A 1 71 ? -10.653 8.778 10.573 1.00 95.94 71 GLN A C 1
ATOM 542 O O . GLN A 1 71 ? -10.281 8.388 9.473 1.00 95.94 71 GLN A O 1
ATOM 547 N N . GLN A 1 72 ? -11.145 10.008 10.767 1.00 97.38 72 GLN A N 1
ATOM 548 C CA . GLN A 1 72 ? -11.302 10.968 9.674 1.00 97.38 72 GLN A CA 1
ATOM 549 C C . GLN A 1 72 ? -9.957 11.313 9.025 1.00 97.38 72 GLN A C 1
ATOM 551 O O . GLN A 1 72 ? -9.850 11.257 7.809 1.00 97.38 72 GLN A O 1
ATOM 556 N N . GLN A 1 73 ? -8.911 11.584 9.818 1.00 97.19 73 GLN A N 1
ATOM 557 C CA . GLN A 1 73 ? -7.581 11.886 9.269 1.00 97.19 73 GLN A CA 1
ATOM 558 C C . GLN A 1 73 ? -6.995 10.713 8.477 1.00 97.19 73 GLN A C 1
ATOM 560 O O . GLN A 1 73 ? -6.305 10.926 7.481 1.00 97.19 73 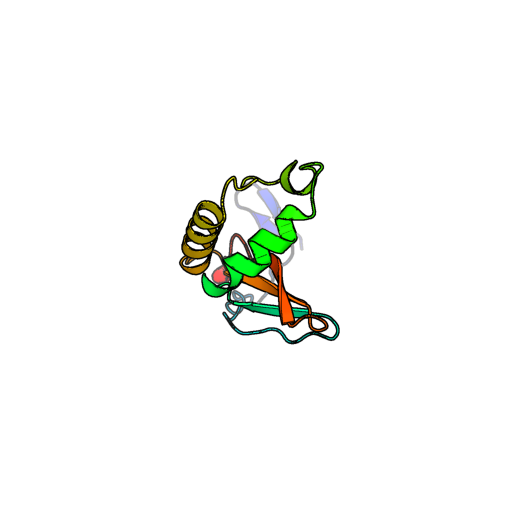GLN A O 1
ATOM 565 N N . LEU A 1 74 ? -7.249 9.477 8.919 1.00 97.31 74 LEU A N 1
ATOM 566 C CA . LEU A 1 74 ? -6.843 8.295 8.165 1.00 97.31 74 LEU A CA 1
ATOM 567 C C . LEU A 1 74 ? -7.654 8.158 6.870 1.00 97.31 74 LEU A C 1
ATOM 569 O O . LEU A 1 74 ? -7.073 7.850 5.838 1.00 97.31 74 LEU A O 1
ATOM 573 N N . CYS A 1 75 ? -8.966 8.395 6.913 1.00 97.88 75 CYS A N 1
ATOM 574 C CA . CYS A 1 75 ? -9.841 8.342 5.742 1.00 97.88 75 CYS A CA 1
ATOM 575 C C . CYS A 1 75 ? -9.451 9.369 4.675 1.00 97.88 75 CYS A C 1
ATOM 577 O O . CYS A 1 75 ? -9.370 9.031 3.492 1.00 97.88 75 CYS A O 1
ATOM 579 N N . ASP A 1 76 ? -9.107 10.586 5.096 1.00 97.69 76 ASP A N 1
ATOM 580 C CA . ASP A 1 76 ? -8.606 11.631 4.203 1.00 97.69 76 ASP A CA 1
ATOM 581 C C . ASP A 1 76 ? -7.302 11.174 3.521 1.00 97.69 76 ASP A C 1
ATOM 583 O O . ASP A 1 76 ? -7.184 11.222 2.299 1.00 97.69 76 ASP A O 1
ATOM 587 N N . TRP A 1 77 ? -6.352 10.621 4.288 1.00 97.00 77 TRP A N 1
ATOM 588 C CA . TRP A 1 77 ? -5.106 10.084 3.728 1.00 97.00 77 TRP A CA 1
ATOM 589 C C . TRP A 1 77 ? -5.328 8.888 2.792 1.00 97.00 77 TRP A C 1
ATOM 591 O O . TRP A 1 77 ? -4.682 8.795 1.750 1.00 97.00 77 TRP A O 1
ATOM 601 N N . VAL A 1 78 ? -6.238 7.974 3.140 1.00 97.94 78 VAL A N 1
ATOM 602 C CA . VAL A 1 78 ? -6.603 6.834 2.288 1.00 97.94 78 VAL A CA 1
ATOM 603 C C . VAL A 1 78 ? -7.210 7.317 0.971 1.00 97.94 78 VAL A C 1
ATOM 605 O O . VAL A 1 78 ? -6.880 6.762 -0.075 1.00 97.94 78 VAL A O 1
ATOM 608 N N . SER A 1 79 ? -8.040 8.360 1.008 1.00 97.38 79 SER A N 1
ATOM 609 C CA . SER A 1 79 ? -8.640 8.964 -0.187 1.00 97.38 79 SER A CA 1
ATOM 610 C C . SER A 1 79 ? -7.571 9.584 -1.092 1.00 97.38 79 SER A C 1
ATOM 612 O O . SER A 1 79 ? -7.509 9.250 -2.273 1.00 97.38 79 SER A O 1
ATOM 614 N N . ASP A 1 80 ? -6.648 10.372 -0.526 1.00 96.38 80 ASP A N 1
ATOM 615 C CA . ASP A 1 80 ? -5.504 10.928 -1.265 1.00 96.38 80 ASP A CA 1
ATOM 616 C C . ASP A 1 80 ? -4.645 9.825 -1.915 1.00 96.38 80 ASP A C 1
ATOM 618 O O . ASP A 1 80 ? -4.161 9.963 -3.041 1.00 96.38 80 ASP A O 1
ATOM 622 N N . CYS A 1 81 ? -4.441 8.712 -1.204 1.00 95.81 81 CYS A N 1
ATOM 623 C CA . CYS A 1 81 ? -3.708 7.555 -1.710 1.00 95.81 81 CYS A CA 1
ATOM 624 C C . CYS A 1 81 ? -4.451 6.827 -2.838 1.00 95.81 81 CYS A C 1
ATOM 626 O O . CYS A 1 81 ? -3.810 6.396 -3.797 1.00 95.81 81 CYS A O 1
ATOM 628 N N . ALA A 1 82 ? -5.772 6.672 -2.735 1.00 94.56 82 ALA A N 1
ATOM 629 C CA . ALA A 1 82 ? -6.590 6.020 -3.756 1.00 94.56 82 ALA A CA 1
ATOM 630 C C . ALA A 1 82 ? -6.598 6.813 -5.078 1.00 94.56 82 ALA A C 1
ATOM 632 O O . ALA A 1 82 ? -6.545 6.214 -6.155 1.00 94.56 82 ALA A O 1
ATOM 633 N N . ASP A 1 83 ? -6.568 8.146 -4.994 1.00 94.19 83 ASP A N 1
ATOM 634 C CA . ASP A 1 83 ? -6.569 9.050 -6.151 1.00 94.19 83 ASP A CA 1
ATOM 635 C C . ASP A 1 83 ? -5.176 9.263 -6.781 1.00 94.19 83 ASP A C 1
ATOM 637 O O . ASP A 1 83 ? -5.048 9.881 -7.847 1.00 94.19 83 ASP A O 1
ATOM 641 N N . ALA A 1 84 ? -4.110 8.740 -6.166 1.00 90.94 84 ALA A N 1
ATOM 642 C CA . ALA A 1 84 ? -2.748 8.904 -6.659 1.00 90.94 84 ALA A CA 1
ATOM 643 C C . ALA A 1 84 ? -2.553 8.260 -8.049 1.00 90.94 84 ALA A C 1
ATOM 645 O O . ALA A 1 84 ? -2.820 7.075 -8.273 1.00 90.94 84 ALA A O 1
ATOM 646 N N . GLN A 1 85 ? -2.036 9.044 -9.002 1.00 81.38 85 GLN A N 1
ATOM 647 C CA . GLN A 1 85 ? -1.838 8.592 -10.385 1.00 81.38 85 GLN A CA 1
ATOM 648 C C . GLN A 1 85 ? -0.497 7.873 -10.589 1.00 81.38 85 GLN A C 1
ATOM 650 O O . GLN A 1 85 ? -0.476 6.817 -11.220 1.00 81.38 85 GLN A O 1
ATOM 655 N N . ASP A 1 86 ? 0.580 8.391 -9.988 1.00 82.19 86 ASP A N 1
ATOM 656 C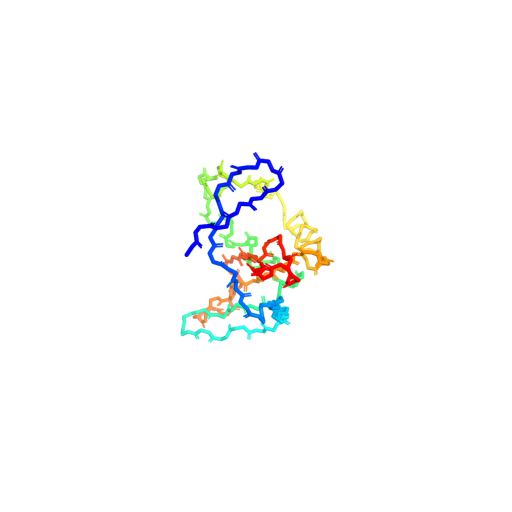 CA . ASP A 1 86 ? 1.963 7.897 -10.146 1.00 82.19 86 ASP A CA 1
ATOM 657 C C . ASP A 1 86 ? 2.370 6.869 -9.075 1.00 82.19 86 ASP A C 1
ATOM 659 O O . ASP A 1 86 ? 3.545 6.546 -8.877 1.00 82.19 86 ASP A O 1
ATOM 663 N N . THR A 1 87 ? 1.403 6.407 -8.290 1.00 90.25 87 THR A N 1
ATOM 664 C CA . THR A 1 87 ? 1.603 5.473 -7.185 1.00 90.25 87 THR A CA 1
ATOM 665 C C . THR A 1 87 ? 0.390 4.571 -7.086 1.00 90.25 87 THR A C 1
ATOM 667 O O . THR A 1 87 ? -0.735 5.019 -7.286 1.00 90.25 87 THR A O 1
ATOM 670 N N . LEU A 1 88 ? 0.608 3.296 -6.779 1.00 94.69 88 LEU A N 1
ATOM 671 C CA . LEU A 1 88 ? -0.480 2.339 -6.629 1.00 94.69 88 LEU A CA 1
ATOM 672 C C . LEU A 1 88 ? -0.542 1.864 -5.190 1.00 94.69 88 LEU A C 1
ATOM 674 O O . LEU A 1 88 ? 0.337 1.124 -4.758 1.00 94.69 88 LEU A O 1
ATOM 678 N N . PHE A 1 89 ? -1.578 2.283 -4.469 1.00 97.12 89 PHE A N 1
ATOM 679 C CA . PHE A 1 89 ? -1.843 1.841 -3.106 1.00 97.12 89 PHE A CA 1
ATOM 680 C C . PHE A 1 89 ? -2.841 0.686 -3.081 1.00 97.12 89 PHE A C 1
ATOM 682 O O . PHE A 1 89 ? -3.827 0.664 -3.819 1.00 97.12 89 PHE A O 1
ATOM 689 N N . PHE A 1 90 ? -2.588 -0.261 -2.186 1.00 98.25 90 PHE A N 1
ATOM 690 C CA . PHE A 1 90 ? -3.422 -1.429 -1.962 1.00 98.25 90 PHE A CA 1
ATOM 691 C C . PHE A 1 90 ? -3.656 -1.636 -0.467 1.00 98.25 90 PHE A C 1
ATOM 693 O O . PHE A 1 90 ? -2.748 -1.434 0.344 1.00 98.25 90 PHE A O 1
ATOM 700 N N . ALA A 1 91 ? -4.856 -2.084 -0.113 1.00 98.62 91 ALA A N 1
ATOM 701 C CA . ALA A 1 91 ? -5.159 -2.609 1.208 1.00 98.62 91 ALA A CA 1
ATOM 702 C C . ALA A 1 91 ? -4.785 -4.094 1.287 1.00 98.62 91 ALA A C 1
ATOM 704 O O . ALA A 1 91 ? -5.007 -4.860 0.347 1.00 98.62 91 ALA A O 1
ATOM 705 N N . VAL A 1 92 ? -4.239 -4.504 2.429 1.00 98.69 92 VAL A N 1
ATOM 706 C CA . VAL A 1 92 ? -4.022 -5.909 2.779 1.00 98.69 92 VAL A CA 1
ATOM 707 C C . VAL A 1 92 ? -5.237 -6.387 3.564 1.00 98.69 92 VAL A C 1
ATOM 709 O O . VAL A 1 92 ? -5.456 -5.933 4.686 1.00 98.69 92 VAL A O 1
ATOM 712 N N . ILE A 1 93 ? -6.011 -7.295 2.976 1.00 98.75 93 ILE A N 1
ATOM 713 C CA . ILE A 1 93 ? -7.201 -7.898 3.579 1.00 98.75 93 ILE A CA 1
ATOM 714 C C . ILE A 1 93 ? -6.817 -9.246 4.178 1.00 98.75 93 ILE A C 1
ATOM 716 O O . ILE A 1 93 ? -6.386 -10.150 3.458 1.00 98.75 93 ILE A O 1
ATOM 720 N N . ASP A 1 94 ? -6.961 -9.395 5.491 1.00 98.50 94 ASP A N 1
ATOM 721 C CA . ASP A 1 94 ? -6.783 -10.685 6.156 1.00 98.50 94 ASP A CA 1
ATOM 722 C C . ASP A 1 94 ? -7.948 -11.625 5.823 1.00 98.50 94 ASP A C 1
ATOM 724 O O . ASP A 1 94 ? -9.104 -11.280 6.047 1.00 98.50 94 ASP A O 1
ATOM 728 N N . LYS A 1 95 ? -7.668 -12.839 5.334 1.00 98.00 95 LYS A N 1
ATOM 729 C CA . LYS A 1 95 ? -8.735 -13.776 4.939 1.00 98.00 95 LYS A CA 1
ATOM 730 C C . LYS A 1 95 ? -9.496 -14.374 6.107 1.00 98.00 95 LYS A C 1
ATOM 732 O O . LYS A 1 95 ? -10.624 -14.821 5.918 1.00 98.00 95 LYS A O 1
ATOM 737 N N . ALA A 1 96 ? -8.877 -14.458 7.281 1.00 98.00 96 ALA A N 1
ATOM 738 C CA . ALA A 1 96 ? -9.537 -15.048 8.437 1.00 98.00 96 ALA A CA 1
ATOM 739 C C . ALA A 1 96 ? -10.632 -14.124 8.987 1.00 98.00 96 ALA A C 1
ATOM 741 O O . ALA A 1 96 ? -11.654 -14.608 9.471 1.00 98.00 96 ALA A O 1
ATOM 742 N N . THR A 1 97 ? -10.418 -12.810 8.907 1.00 97.75 97 THR A N 1
ATOM 743 C CA . THR A 1 97 ? -11.321 -11.798 9.470 1.00 97.75 97 THR A CA 1
ATOM 744 C C . THR A 1 97 ? -12.075 -10.972 8.432 1.00 97.75 97 THR A C 1
ATOM 746 O O . THR A 1 97 ? -13.046 -10.320 8.806 1.00 97.75 97 THR A O 1
ATOM 749 N N . ASP A 1 98 ? -11.658 -11.023 7.164 1.00 97.75 98 ASP A N 1
ATOM 750 C CA . ASP A 1 98 ? -12.141 -10.185 6.057 1.00 97.75 98 ASP A CA 1
ATOM 751 C C . ASP A 1 98 ? -11.978 -8.679 6.321 1.00 97.75 98 ASP A C 1
ATOM 753 O O . ASP A 1 98 ? -12.794 -7.862 5.905 1.00 97.75 98 ASP A O 1
ATOM 757 N N . LYS A 1 99 ? -10.918 -8.308 7.051 1.00 98.50 99 LYS A N 1
ATOM 758 C CA . LYS A 1 99 ? -10.637 -6.922 7.446 1.00 98.50 99 LYS A CA 1
ATOM 759 C C . LYS A 1 99 ? -9.383 -6.377 6.796 1.00 98.50 99 LYS A C 1
ATOM 761 O O . LYS A 1 99 ? -8.395 -7.098 6.633 1.00 98.50 99 LYS A O 1
ATOM 766 N N . ALA A 1 100 ? -9.387 -5.077 6.513 1.00 98.62 100 ALA A N 1
ATOM 767 C CA . ALA A 1 100 ? -8.179 -4.372 6.103 1.00 98.62 100 ALA A CA 1
ATOM 768 C C . ALA A 1 100 ? -7.225 -4.173 7.294 1.00 98.62 100 ALA A C 1
ATOM 770 O O . ALA A 1 100 ? -7.523 -3.457 8.245 1.00 98.62 100 ALA A O 1
ATOM 771 N N . ILE A 1 101 ? -6.049 -4.797 7.234 1.00 98.06 101 ILE A N 1
ATOM 772 C CA . ILE A 1 101 ? -5.068 -4.804 8.335 1.00 98.06 101 ILE A CA 1
ATOM 773 C C . ILE A 1 101 ? -3.793 -4.012 8.030 1.00 98.06 101 ILE A C 1
ATOM 775 O O . ILE A 1 101 ? -2.921 -3.870 8.885 1.00 98.06 101 ILE A O 1
ATOM 779 N N . GLY A 1 102 ? -3.654 -3.495 6.811 1.00 97.19 102 GLY A N 1
ATOM 780 C CA . GLY A 1 102 ? -2.497 -2.701 6.424 1.00 97.19 102 GLY A CA 1
ATOM 781 C C . GLY A 1 102 ? -2.606 -2.133 5.018 1.00 97.19 102 GLY A C 1
ATOM 782 O O . GLY A 1 102 ? -3.519 -2.464 4.263 1.00 97.19 102 GLY A O 1
ATOM 783 N N . VAL A 1 103 ? -1.640 -1.287 4.668 1.00 97.56 103 VAL A N 1
ATOM 784 C CA . VAL A 1 103 ? -1.533 -0.653 3.352 1.00 97.56 103 VAL A CA 1
ATOM 785 C C . VAL A 1 103 ? -0.139 -0.912 2.797 1.00 97.56 103 VAL A C 1
ATOM 787 O O . VAL A 1 103 ? 0.854 -0.793 3.513 1.00 97.56 103 VAL A O 1
ATOM 790 N N . VAL A 1 104 ? -0.065 -1.253 1.515 1.00 96.75 104 VAL A N 1
ATOM 791 C CA . VAL A 1 104 ? 1.181 -1.417 0.755 1.00 96.75 104 VAL A CA 1
ATOM 792 C C . VAL A 1 104 ? 1.083 -0.651 -0.559 1.00 96.75 104 VAL A C 1
ATOM 794 O O . VAL A 1 104 ? -0.013 -0.306 -0.998 1.00 96.75 104 VAL A O 1
ATOM 797 N N . SER A 1 105 ? 2.218 -0.343 -1.187 1.00 95.44 105 SER A N 1
ATOM 798 C CA . SER A 1 105 ? 2.202 0.396 -2.450 1.00 95.44 105 SER A CA 1
ATOM 799 C C . SER A 1 105 ? 3.371 0.084 -3.373 1.00 95.44 105 SER A C 1
ATOM 801 O O . SER A 1 105 ? 4.462 -0.253 -2.911 1.00 95.44 105 SER A O 1
ATOM 803 N N . TYR A 1 106 ? 3.133 0.251 -4.674 1.00 94.62 106 TYR A N 1
ATOM 804 C CA . TYR A 1 106 ? 4.181 0.403 -5.680 1.00 94.62 106 TYR A CA 1
ATOM 805 C C . TYR A 1 106 ? 4.453 1.889 -5.892 1.00 94.62 106 TYR A C 1
ATOM 807 O O . TYR A 1 106 ? 3.529 2.652 -6.184 1.00 94.62 106 TYR A O 1
ATOM 815 N N . LEU A 1 107 ? 5.712 2.294 -5.734 1.00 91.69 107 LEU A N 1
ATOM 816 C CA . LEU A 1 107 ? 6.153 3.688 -5.781 1.00 91.69 107 LEU A CA 1
ATOM 817 C C . LEU A 1 107 ? 7.086 3.911 -6.977 1.00 91.69 107 LEU A C 1
ATOM 819 O O . LEU A 1 107 ? 7.854 3.023 -7.330 1.00 91.69 107 LEU A O 1
ATOM 823 N N . ARG A 1 108 ? 7.118 5.143 -7.509 1.00 90.00 108 ARG A N 1
ATOM 824 C CA . ARG A 1 108 ? 8.072 5.577 -8.556 1.00 90.00 108 ARG A CA 1
ATOM 825 C C . ARG A 1 108 ? 8.001 4.745 -9.844 1.00 90.00 108 ARG A C 1
ATOM 827 O O . ARG A 1 108 ? 9.032 4.423 -10.431 1.00 90.00 108 ARG A O 1
ATOM 834 N N . LEU A 1 109 ? 6.785 4.433 -10.282 1.00 91.00 109 LEU A N 1
ATOM 835 C CA . LEU A 1 109 ? 6.545 3.704 -11.522 1.00 91.00 109 LEU A CA 1
ATOM 836 C C . LEU A 1 109 ? 7.109 4.479 -12.719 1.00 91.00 109 LEU A C 1
ATOM 838 O O . LEU A 1 109 ? 6.756 5.637 -12.933 1.00 91.00 109 LEU A O 1
ATOM 842 N N . GLN A 1 110 ? 7.976 3.828 -13.496 1.00 92.69 110 GLN A N 1
ATOM 843 C CA . GLN A 1 110 ? 8.465 4.318 -14.791 1.00 92.69 110 GLN A CA 1
ATOM 844 C C . GLN A 1 110 ? 8.526 3.137 -15.764 1.00 92.69 110 GLN A C 1
ATOM 846 O O . GLN A 1 110 ? 9.618 2.620 -16.048 1.0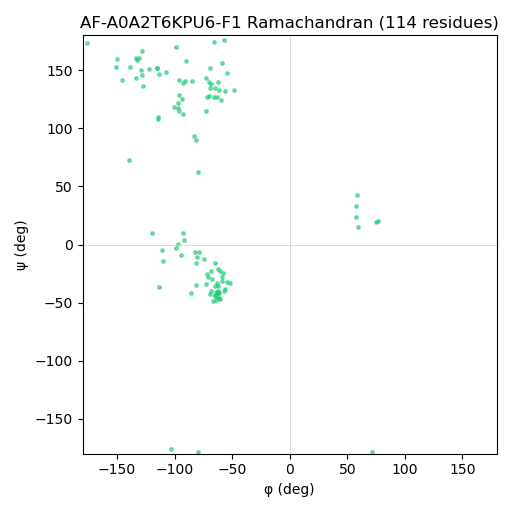0 92.69 110 GLN A O 1
ATOM 851 N N . PRO A 1 111 ? 7.366 2.645 -16.241 1.00 91.88 111 PRO A N 1
ATOM 852 C CA . PRO A 1 111 ? 7.308 1.444 -17.063 1.00 91.88 111 PRO A CA 1
ATOM 853 C C . PRO A 1 111 ? 8.129 1.565 -18.347 1.00 91.88 111 PRO A C 1
ATOM 855 O O . PRO A 1 111 ? 8.749 0.598 -18.776 1.00 91.88 111 PRO A O 1
ATOM 858 N N . GLU A 1 112 ? 8.244 2.766 -18.916 1.00 92.56 112 GLU A N 1
ATOM 859 C CA . GLU A 1 112 ? 9.095 3.059 -20.071 1.00 92.56 112 GLU A CA 1
ATOM 860 C C . GLU A 1 112 ? 10.583 2.755 -19.822 1.00 92.56 112 GLU A C 1
ATOM 862 O O . GLU A 1 112 ? 11.304 2.389 -20.752 1.00 92.56 112 GLU A O 1
ATOM 867 N N . ASN A 1 113 ? 11.019 2.838 -18.562 1.00 92.06 113 ASN A N 1
ATOM 868 C CA . ASN A 1 113 ? 12.367 2.500 -18.107 1.00 92.06 113 ASN A CA 1
ATOM 869 C C . ASN A 1 113 ? 12.461 1.071 -17.538 1.00 92.06 113 ASN A C 1
ATOM 871 O O . ASN A 1 113 ? 13.539 0.656 -17.115 1.00 92.06 113 ASN A O 1
ATOM 875 N N . GLY A 1 114 ? 11.358 0.316 -17.524 1.00 89.69 114 GLY A N 1
ATOM 876 C CA . GLY A 1 114 ? 11.276 -1.011 -16.912 1.00 89.69 114 GLY A CA 1
ATOM 877 C C . GLY A 1 114 ? 11.175 -0.993 -15.383 1.00 89.69 114 GLY A C 1
ATOM 878 O O . GLY A 1 114 ? 11.521 -1.989 -14.752 1.00 89.69 114 GLY A O 1
ATOM 879 N N . VAL A 1 115 ? 10.765 0.132 -14.784 1.00 88.00 115 VAL A N 1
ATOM 880 C CA . VAL A 1 115 ? 10.619 0.281 -13.328 1.00 88.00 115 VAL A CA 1
ATOM 881 C C . VAL A 1 115 ? 9.163 0.053 -12.930 1.00 88.00 115 VAL A C 1
ATOM 883 O O . VAL A 1 115 ? 8.271 0.776 -13.387 1.00 88.00 115 VAL A O 1
ATOM 886 N N . VAL A 1 116 ? 8.962 -0.928 -12.050 1.00 82.81 116 VAL A N 1
ATOM 887 C CA . VAL A 1 116 ? 7.685 -1.350 -11.452 1.00 82.81 116 VAL A CA 1
ATOM 888 C C . VAL A 1 116 ? 7.756 -1.296 -9.933 1.00 82.81 116 VAL A C 1
ATOM 890 O O . VAL A 1 116 ? 8.871 -1.481 -9.394 1.00 82.81 116 VAL A O 1
#

pLDDT: mean 94.36, std 4.29, range [72.06, 98.75]

Foldseek 3Di:
DFDADPVRHTDDDDPPPDFFADDDDQAWDDDDFKIWHFQDLVQLVLQLVLVVVPPPCPVCVPPPDDDDPDSVSSSVVSHVQNPDDQKTKIFIQGPVVRHGNDMDIQHRDDRRVHHD

Mean predicted aligned error: 4.61 Å

Radius of gyration: 19.88 Å; Cα contacts (8 Å, |Δi|>4): 168; chains: 1; bounding box: 50×30×50 Å

Organism: NCBI:txid1286148

Solvent-accessible surface area (backbone atoms only — not comparable to full-atom values): 6998 Å² total; per-residue (Å²): 132,88,42,64,50,98,85,70,46,83,43,77,83,81,72,78,89,70,70,46,47,79,77,84,74,92,57,71,45,84,57,96,62,38,32,40,30,63,35,51,52,84,43,28,65,40,33,44,58,47,56,63,70,54,85,81,58,63,89,34,75,86,46,100,56,68,81,65,95,43,60,66,58,42,27,53,52,38,42,56,42,49,70,38,84,69,37,50,41,24,28,33,27,35,62,90,75,73,36,30,63,44,76,50,69,49,63,76,61,38,27,78,79,52,35,110

Sequence (116 aa):
MTRYNRQGQPIGPAVANWSGCETIPRTPMRGAICDVVPLEPSHSDDLFAAYALDTSSQLWTYMTKGPFASQQQLCDWVSDCADAQDTLFFAVIDKATDKAIGVVSYLRLQPENGVV

Nearest PDB structures (foldseek):
  3tcv-assembly1_A  TM=9.303E-01  e=8.494E-08  Brucella abortus 2308
  3pzj-assembly1_A  TM=8.354E-01  e=2.750E-07  Chromobacterium violaceum
  3pzj-assembly1_B  TM=8.282E-01  e=3.997E-06  Chromobacterium violaceum
  1s7f-assembly1_A-2  TM=5.915E-01  e=2.207E-02  Salmonella enterica subsp. enterica serovar Typhimurium str. LT2
  2aj6-assembly1_A  TM=4.771E-01  e=1.750E+00  Staphylococcus aureus subsp. aureus MW2